Protein AF-A0A2T2T5T0-F1 (afdb_monomer_lite)

Sequence (132 aa):
MLLADLASLRGGPEGRWAHAASSSVTEKTPPRAARSSAGSAPTDSIRCRVPAGDVLITTLPERVAGRTVAAYDMLRTPALSNLAGRSFFWRTRPHDQGRHRLLFRARFDTTAAADRTAAPDTLAMIVTVTSD

Secondary structure (DSSP, 8-state):
----------------------------PPP-----------TTEEEEEEETTSEEEEEPPSEETTEEEEEEEEEE--TTEEEETTEEEEE--GGG-EEEEEEEEEEE-TTSTTSTTSPPPEEEEEEEEE--

Radius of gyration: 33.78 Å; chains: 1; bounding box: 110×36×45 Å

pLDDT: mean 74.2, std 24.41, range [31.83, 98.38]

Structure (mmCIF, N/CA/C/O backbone):
data_AF-A0A2T2T5T0-F1
#
_entry.id   AF-A0A2T2T5T0-F1
#
loop_
_atom_site.group_PDB
_atom_site.id
_atom_site.type_symbol
_atom_site.label_atom_id
_atom_site.label_alt_id
_atom_site.label_comp_id
_atom_site.label_asym_id
_atom_site.label_entity_id
_atom_site.label_seq_id
_atom_site.pdbx_PDB_ins_code
_atom_site.Cartn_x
_atom_site.Cartn_y
_atom_site.Cartn_z
_atom_site.occupancy
_atom_site.B_iso_or_equiv
_atom_site.auth_seq_id
_atom_site.auth_comp_id
_atom_site.auth_asym_id
_atom_site.auth_atom_id
_atom_site.pdbx_PDB_model_num
ATOM 1 N N . MET A 1 1 ? 89.785 -5.086 7.121 1.00 37.34 1 MET A N 1
ATOM 2 C CA . MET A 1 1 ? 90.835 -4.098 6.792 1.00 37.34 1 MET A CA 1
ATOM 3 C C . MET A 1 1 ? 90.142 -2.736 6.798 1.00 37.34 1 MET A C 1
ATOM 5 O O . MET A 1 1 ? 89.247 -2.558 5.993 1.00 37.34 1 MET A O 1
ATOM 9 N N . LEU A 1 2 ? 90.108 -2.052 7.943 1.00 41.25 2 LEU A N 1
ATOM 10 C CA . LEU A 1 2 ? 91.085 -1.084 8.478 1.00 41.25 2 LEU A CA 1
ATOM 11 C C . LEU A 1 2 ? 90.827 0.354 7.958 1.00 41.25 2 LEU A C 1
ATOM 13 O O . LEU A 1 2 ? 91.043 0.600 6.781 1.00 41.25 2 LEU A O 1
ATOM 17 N N . LEU A 1 3 ? 90.456 1.236 8.906 1.00 36.28 3 LEU A N 1
ATOM 18 C CA . LEU A 1 3 ? 90.635 2.708 8.988 1.00 36.28 3 LEU A CA 1
ATOM 19 C C . LEU A 1 3 ? 89.808 3.583 8.011 1.00 36.28 3 LEU A C 1
ATOM 21 O O . LEU A 1 3 ? 89.822 3.349 6.812 1.00 36.28 3 LEU A O 1
ATOM 25 N N . ALA A 1 4 ? 88.950 4.519 8.459 1.00 31.83 4 ALA A N 1
ATOM 26 C CA . ALA A 1 4 ? 89.225 5.756 9.232 1.00 31.83 4 ALA A CA 1
ATOM 27 C C . ALA A 1 4 ? 90.238 6.650 8.495 1.00 31.83 4 ALA A C 1
ATOM 29 O O . ALA A 1 4 ? 91.226 6.144 7.988 1.00 31.83 4 ALA A O 1
ATOM 30 N N . ASP A 1 5 ? 90.170 7.967 8.397 1.00 34.94 5 ASP A N 1
ATOM 31 C CA . ASP A 1 5 ? 89.340 9.094 8.838 1.00 34.94 5 ASP A CA 1
ATO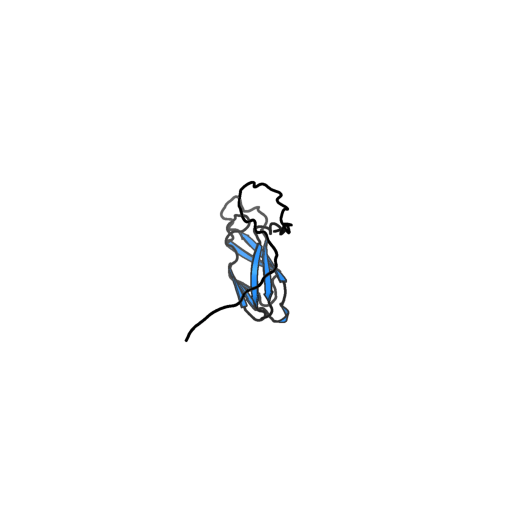M 32 C C . ASP A 1 5 ? 90.002 10.292 8.107 1.00 34.94 5 ASP A C 1
ATOM 34 O O . ASP A 1 5 ? 91.192 10.203 7.801 1.00 34.94 5 ASP A O 1
ATOM 38 N N . LEU A 1 6 ? 89.288 11.377 7.795 1.00 39.66 6 LEU A N 1
ATOM 39 C CA . LEU A 1 6 ? 89.843 12.734 7.935 1.00 39.66 6 LEU A CA 1
ATOM 40 C C . LEU A 1 6 ? 88.744 13.784 7.748 1.00 39.66 6 LEU A C 1
ATOM 42 O O . LEU A 1 6 ? 88.226 14.036 6.660 1.00 39.66 6 LEU A O 1
ATOM 46 N N . ALA A 1 7 ? 88.411 14.377 8.885 1.00 35.81 7 ALA A N 1
ATOM 47 C CA . ALA A 1 7 ? 87.507 15.488 9.104 1.00 35.81 7 ALA A CA 1
ATOM 48 C C . ALA A 1 7 ? 87.967 16.828 8.495 1.00 35.81 7 ALA A C 1
ATOM 50 O O . ALA A 1 7 ? 89.163 17.109 8.421 1.00 35.81 7 ALA A O 1
ATOM 51 N N . SER A 1 8 ? 86.999 17.712 8.206 1.00 39.47 8 SER A N 1
ATOM 52 C CA . SER A 1 8 ? 86.907 19.110 8.710 1.00 39.47 8 SER A CA 1
ATOM 53 C C . SER A 1 8 ? 85.856 19.886 7.896 1.00 39.47 8 SER A C 1
ATOM 55 O O . SER A 1 8 ? 86.003 20.016 6.690 1.00 39.47 8 SER A O 1
ATOM 57 N N . LEU A 1 9 ? 84.685 20.282 8.415 1.00 43.50 9 L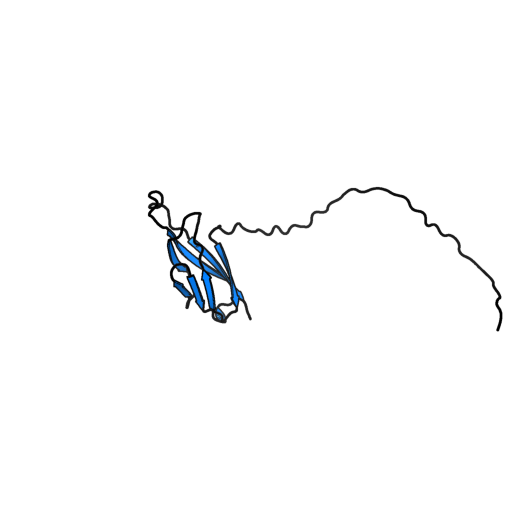EU A N 1
ATOM 58 C CA . LEU A 1 9 ? 84.319 21.189 9.527 1.00 43.50 9 LEU A CA 1
ATOM 59 C C . LEU A 1 9 ? 83.853 22.565 9.016 1.00 43.50 9 LEU A C 1
ATOM 61 O O . LEU A 1 9 ? 84.666 23.380 8.591 1.00 43.50 9 LEU A O 1
ATOM 65 N N . ARG A 1 10 ? 82.545 22.822 9.168 1.00 37.03 10 ARG A N 1
ATOM 66 C CA . ARG A 1 10 ? 81.853 24.073 9.578 1.00 37.03 10 ARG A CA 1
ATOM 67 C C . ARG A 1 10 ? 80.432 24.009 9.014 1.00 37.03 10 ARG A C 1
ATOM 69 O O . ARG A 1 10 ? 80.269 23.799 7.827 1.00 37.03 10 ARG A O 1
ATOM 76 N N . GLY A 1 11 ? 79.350 24.189 9.751 1.00 32.97 11 GLY A N 1
ATOM 77 C CA . GLY A 1 11 ? 79.124 24.696 11.097 1.00 32.97 11 GLY A CA 1
ATOM 78 C C . GLY A 1 11 ? 77.668 25.176 11.110 1.00 32.97 11 GLY A C 1
ATOM 79 O O . GLY A 1 11 ? 77.234 25.808 10.152 1.00 32.97 11 GLY A O 1
ATOM 80 N N . GLY A 1 12 ? 76.909 24.840 12.149 1.00 35.47 12 GLY A N 1
ATOM 81 C CA . GLY A 1 12 ? 75.513 25.257 12.280 1.00 35.47 12 GLY A CA 1
ATOM 82 C C . GLY A 1 12 ? 74.851 24.627 13.504 1.00 35.47 12 GLY A C 1
ATOM 83 O O . GLY A 1 12 ? 74.304 23.533 13.385 1.00 35.47 12 GLY A O 1
ATOM 84 N N . PRO A 1 13 ? 74.947 25.266 14.679 1.00 47.50 13 PRO A N 1
ATOM 85 C CA . PRO A 1 13 ? 74.236 24.877 15.893 1.00 47.50 13 PRO A CA 1
ATOM 86 C C . PRO A 1 13 ? 72.865 25.625 15.876 1.00 47.50 13 PRO A C 1
ATOM 88 O O . PRO A 1 13 ? 72.693 26.565 15.109 1.00 47.50 13 PRO A O 1
ATOM 91 N N . GLU A 1 14 ? 71.780 25.286 16.566 1.00 43.91 14 GLU A N 1
ATOM 92 C CA . GLU A 1 14 ? 71.581 24.708 17.887 1.00 43.91 14 GLU A CA 1
ATOM 93 C C . GLU A 1 14 ? 70.202 24.040 17.935 1.00 43.91 14 GLU A C 1
ATOM 95 O O . GLU A 1 14 ? 69.218 24.535 17.380 1.00 43.91 14 GLU A O 1
ATOM 100 N N . GLY A 1 15 ? 70.129 22.906 18.626 1.00 38.91 15 GLY A N 1
ATOM 101 C CA . GLY A 1 15 ? 68.863 22.292 18.982 1.00 38.91 15 GLY A CA 1
ATOM 102 C C . GLY A 1 15 ? 68.138 23.067 20.077 1.00 38.91 15 GLY A C 1
ATOM 103 O O . GLY A 1 15 ? 68.752 23.759 20.882 1.00 38.91 15 GLY A O 1
ATOM 104 N N . ARG A 1 16 ? 66.826 22.847 20.176 1.00 39.12 16 ARG A N 1
ATOM 105 C CA . ARG A 1 16 ? 66.126 22.895 21.462 1.00 39.12 16 ARG A CA 1
ATOM 106 C C . ARG A 1 16 ? 64.813 22.122 21.382 1.00 39.12 16 ARG A C 1
ATOM 108 O O . ARG A 1 16 ? 63.816 22.627 20.882 1.00 39.12 16 ARG A O 1
ATOM 115 N N . TRP A 1 17 ? 64.820 20.902 21.908 1.00 37.47 17 TRP A N 1
ATOM 116 C CA . TRP A 1 17 ? 63.605 20.222 22.353 1.00 37.47 17 TRP A CA 1
ATOM 117 C C . TRP A 1 17 ? 63.575 20.306 23.878 1.00 37.47 17 TRP A C 1
ATOM 119 O O . TRP A 1 17 ? 64.505 19.836 24.526 1.00 37.47 17 TRP A O 1
ATOM 129 N N . ALA A 1 18 ? 62.525 20.901 24.443 1.00 35.34 18 ALA A N 1
ATOM 130 C CA . ALA A 1 18 ? 62.059 20.612 25.798 1.00 35.34 18 ALA A CA 1
ATOM 131 C C . ALA A 1 18 ? 60.610 21.092 25.969 1.00 35.34 18 ALA A C 1
ATOM 133 O O . ALA A 1 18 ? 60.254 22.212 25.608 1.00 35.34 18 ALA A O 1
ATOM 134 N N . HIS A 1 19 ? 59.804 20.185 26.508 1.00 39.72 19 HIS A N 1
ATOM 135 C CA . HIS A 1 19 ? 58.368 20.238 26.756 1.00 39.72 19 HIS A CA 1
ATOM 136 C C . HIS A 1 19 ? 57.979 21.189 27.901 1.00 39.72 19 HIS A C 1
ATOM 138 O O . HIS A 1 19 ? 58.745 21.307 28.852 1.00 39.72 19 HIS A O 1
ATOM 144 N N . ALA A 1 20 ? 56.753 21.741 27.869 1.00 35.16 20 ALA A N 1
ATOM 145 C CA . ALA A 1 20 ? 55.798 21.733 28.996 1.00 35.16 20 ALA A CA 1
ATOM 146 C C . ALA A 1 20 ? 54.467 22.463 28.671 1.00 35.16 20 ALA A C 1
ATOM 148 O O . ALA A 1 20 ? 54.460 23.657 28.411 1.00 35.16 20 ALA A O 1
ATOM 149 N N . ALA A 1 21 ? 53.375 21.689 28.743 1.00 34.50 21 ALA A N 1
ATOM 150 C CA . ALA A 1 21 ? 52.054 21.947 29.347 1.00 34.50 21 ALA A CA 1
ATOM 151 C C . ALA A 1 21 ? 51.182 23.201 29.055 1.00 34.50 21 ALA A C 1
ATOM 153 O O . ALA A 1 21 ? 51.618 24.341 29.165 1.00 34.50 21 ALA A O 1
ATOM 154 N N . SER A 1 22 ? 49.871 22.892 28.952 1.00 38.91 22 SER A N 1
ATOM 155 C CA . SER A 1 22 ? 48.669 23.692 29.300 1.00 38.91 22 SER A CA 1
ATOM 156 C C . SER A 1 22 ? 48.179 24.733 28.274 1.00 38.91 22 SER A C 1
ATOM 158 O O . SER A 1 22 ? 48.968 25.490 27.738 1.00 38.91 22 SER A O 1
ATOM 160 N N . SER A 1 23 ? 46.893 24.864 27.915 1.00 43.22 23 SER A N 1
ATOM 161 C CA . SER A 1 23 ? 45.627 24.381 28.490 1.00 43.22 23 SER A CA 1
ATOM 162 C C . SER A 1 23 ? 44.532 24.275 27.419 1.00 43.22 23 SER A C 1
ATOM 164 O O . SER A 1 23 ? 44.485 25.050 26.468 1.00 43.22 23 SER A O 1
ATOM 166 N N . SER A 1 24 ? 43.610 23.339 27.639 1.00 46.12 24 SER A N 1
ATOM 167 C CA . SER A 1 24 ? 42.282 23.254 27.027 1.00 46.12 24 SER A CA 1
ATOM 168 C C . SER A 1 24 ? 41.455 24.534 27.207 1.00 46.12 24 SER A C 1
ATOM 170 O O . SER A 1 24 ? 41.501 25.117 28.286 1.00 46.12 24 SER A O 1
ATOM 172 N N . VAL A 1 25 ? 40.616 24.864 26.212 1.00 46.34 25 VAL A N 1
ATOM 173 C CA . VAL A 1 25 ? 39.142 25.048 26.309 1.00 46.34 25 VAL A CA 1
ATOM 174 C C . VAL A 1 25 ? 38.608 25.905 25.140 1.00 46.34 25 VAL A C 1
ATOM 176 O O . VAL A 1 25 ? 38.957 27.066 24.989 1.00 46.34 25 VAL A O 1
ATOM 179 N N . THR A 1 26 ? 37.739 25.263 24.343 1.00 48.22 26 THR A N 1
ATOM 180 C CA . THR A 1 26 ? 36.658 25.781 23.467 1.00 48.22 26 THR A CA 1
ATOM 181 C C . THR A 1 26 ? 36.918 26.940 22.500 1.00 48.22 26 THR A C 1
ATOM 183 O O . THR A 1 26 ? 37.020 28.078 22.922 1.00 48.22 26 THR A O 1
ATOM 186 N N . GLU A 1 27 ? 36.636 26.701 21.213 1.00 44.00 27 GLU A N 1
ATOM 187 C CA . GLU A 1 27 ? 35.364 27.206 20.678 1.00 44.00 27 GLU A CA 1
ATOM 188 C C . GLU A 1 27 ? 34.772 26.255 19.628 1.00 44.00 27 GLU A C 1
ATOM 190 O O . GLU A 1 27 ? 35.292 25.998 18.543 1.00 44.00 27 GLU A O 1
ATOM 195 N N . LYS A 1 28 ? 33.662 25.662 20.048 1.00 41.12 28 LYS A N 1
ATOM 196 C CA . LYS A 1 28 ? 32.807 24.717 19.347 1.00 41.12 28 LYS A CA 1
ATOM 197 C C . LYS A 1 28 ? 32.079 25.464 18.229 1.00 41.12 28 LYS A C 1
ATOM 199 O O . LYS A 1 28 ? 31.004 26.005 18.460 1.00 41.12 28 LYS A O 1
ATOM 204 N N . THR A 1 29 ? 32.630 25.467 17.016 1.00 54.59 29 THR A N 1
ATOM 205 C CA . THR A 1 29 ? 31.836 25.817 15.828 1.00 54.59 29 THR A CA 1
ATOM 206 C C . THR A 1 29 ? 30.824 24.688 15.612 1.00 54.59 29 THR A C 1
ATOM 208 O O . THR A 1 29 ? 31.236 23.536 15.443 1.00 54.59 29 THR A O 1
ATOM 211 N N . PRO A 1 30 ? 29.506 24.941 15.692 1.00 55.72 30 PRO A N 1
ATOM 212 C CA . PRO A 1 30 ? 28.526 23.877 15.560 1.00 55.72 30 PRO A CA 1
ATOM 213 C C . PRO A 1 30 ? 28.587 23.314 14.135 1.00 55.72 30 PRO A C 1
ATOM 215 O O . PRO A 1 30 ? 28.653 24.094 13.178 1.00 55.72 30 PRO A O 1
ATOM 218 N N . PRO A 1 31 ? 28.524 21.982 13.947 1.00 49.88 31 PRO A N 1
ATOM 219 C CA . PRO A 1 31 ? 28.244 21.454 12.627 1.00 49.88 31 PRO A CA 1
ATOM 220 C C . PRO A 1 31 ? 26.917 22.069 12.199 1.00 49.88 31 PRO A C 1
ATOM 222 O O . PRO A 1 31 ? 25.953 22.077 12.971 1.00 49.88 31 PRO A O 1
ATOM 225 N N . ARG A 1 32 ? 26.881 22.620 10.983 1.00 54.19 32 ARG A N 1
ATOM 226 C CA . ARG A 1 32 ? 25.648 22.988 10.296 1.00 54.19 32 ARG A CA 1
ATOM 227 C C . ARG A 1 32 ? 24.808 21.722 10.232 1.00 54.19 32 ARG A C 1
ATOM 229 O O . ARG A 1 32 ? 24.907 20.949 9.286 1.00 54.19 32 ARG A O 1
ATOM 236 N N . ALA A 1 33 ? 24.013 21.501 11.273 1.00 49.28 33 ALA A N 1
ATOM 237 C CA . ALA A 1 33 ? 22.921 20.573 11.263 1.00 49.28 33 ALA A CA 1
ATOM 238 C C . ALA A 1 33 ? 22.056 21.060 10.110 1.00 49.28 33 ALA A C 1
ATOM 240 O O . ALA A 1 33 ? 21.304 22.033 10.230 1.00 49.28 33 ALA A O 1
ATOM 241 N N . ALA A 1 34 ? 22.204 20.404 8.959 1.00 42.88 34 ALA A N 1
ATOM 242 C CA . ALA A 1 34 ? 21.065 20.147 8.121 1.00 42.88 34 ALA A CA 1
ATOM 243 C C . ALA A 1 34 ? 20.045 19.584 9.101 1.00 42.88 34 ALA A C 1
ATOM 245 O O . ALA A 1 34 ? 20.149 18.446 9.557 1.00 42.88 34 ALA A O 1
ATOM 246 N N . ARG A 1 35 ? 19.149 20.465 9.551 1.00 43.75 35 ARG A N 1
ATOM 247 C CA . ARG A 1 35 ? 17.883 20.081 10.127 1.00 43.75 35 ARG A CA 1
ATOM 248 C C . ARG A 1 35 ? 17.287 19.226 9.030 1.00 43.75 35 ARG A C 1
ATOM 250 O O . ARG A 1 35 ? 16.694 19.737 8.085 1.00 43.75 35 ARG A O 1
ATOM 257 N N . SER A 1 36 ? 17.553 17.926 9.114 1.00 42.38 36 SER A N 1
ATOM 258 C CA . SER A 1 36 ? 16.661 16.917 8.611 1.00 42.38 36 SER A CA 1
ATOM 259 C C . SER A 1 36 ? 15.361 17.291 9.275 1.00 42.38 36 SER A C 1
ATOM 261 O O . SER A 1 36 ? 15.114 16.962 10.433 1.00 42.38 36 SER A O 1
ATOM 263 N N . SER A 1 37 ? 14.570 18.078 8.557 1.00 47.94 37 SER A N 1
ATOM 264 C CA . SER A 1 37 ? 13.141 18.110 8.707 1.00 47.94 37 SER A CA 1
ATOM 265 C C . SER A 1 37 ? 12.714 16.673 8.432 1.00 47.94 37 SER A C 1
ATOM 267 O O . SER A 1 37 ? 12.228 16.335 7.355 1.00 47.94 37 SER A O 1
ATOM 269 N N . ALA A 1 38 ? 12.929 15.800 9.417 1.00 46.69 38 ALA A N 1
ATOM 270 C CA . ALA A 1 38 ? 12.014 14.739 9.728 1.00 46.69 38 ALA A CA 1
ATOM 271 C C . ALA A 1 38 ? 10.719 15.485 10.031 1.00 46.69 38 ALA A C 1
ATOM 273 O O . ALA A 1 38 ? 10.379 15.758 11.178 1.00 46.69 38 ALA A O 1
ATOM 274 N N . GLY A 1 39 ? 10.048 15.933 8.960 1.00 37.16 39 GLY A N 1
ATOM 275 C CA . GLY A 1 39 ? 8.646 16.250 9.026 1.00 37.16 39 GLY A CA 1
ATOM 276 C C . GLY A 1 39 ? 8.068 15.045 9.726 1.00 37.16 39 GLY A C 1
ATOM 277 O O . GLY A 1 39 ? 8.334 13.922 9.284 1.00 37.16 39 GLY A O 1
ATOM 278 N N . SER A 1 40 ? 7.432 15.285 10.871 1.00 41.66 40 SER A N 1
ATOM 279 C CA . SER A 1 40 ? 6.605 14.286 11.521 1.00 41.66 40 SER A CA 1
ATOM 280 C C . SER A 1 40 ? 5.671 13.808 10.432 1.00 41.66 40 SER A C 1
ATOM 282 O O . SER A 1 40 ? 4.707 14.480 10.069 1.00 41.66 40 SER A O 1
ATOM 284 N N . ALA A 1 41 ? 6.057 12.712 9.788 1.00 46.78 41 ALA A N 1
ATOM 285 C CA . ALA A 1 41 ? 5.158 12.016 8.924 1.00 46.78 41 ALA A CA 1
ATOM 286 C C . ALA A 1 41 ? 4.025 11.654 9.885 1.00 46.78 41 ALA A C 1
ATOM 288 O O . ALA A 1 41 ? 4.336 11.210 10.998 1.00 46.78 41 ALA A O 1
ATOM 289 N N . PRO A 1 42 ? 2.758 11.942 9.546 1.00 49.12 42 PRO A N 1
ATOM 290 C CA . PRO A 1 42 ? 1.659 11.492 10.384 1.00 49.12 42 PRO A CA 1
ATOM 291 C C . PRO A 1 42 ? 1.943 10.031 10.733 1.00 49.12 42 PRO A C 1
ATOM 293 O O . PRO A 1 42 ? 2.387 9.279 9.854 1.00 49.12 42 PRO A O 1
ATOM 296 N N . THR A 1 43 ? 1.819 9.678 12.016 1.00 57.72 43 THR A N 1
ATOM 297 C CA . THR A 1 43 ? 2.154 8.346 12.553 1.00 57.72 43 THR A CA 1
ATOM 298 C C . THR A 1 43 ? 1.558 7.229 11.692 1.00 57.72 43 THR A C 1
ATOM 300 O O . THR A 1 43 ? 2.128 6.151 11.569 1.00 57.72 43 THR A O 1
ATOM 303 N N . ASP A 1 44 ? 0.484 7.546 10.978 1.00 73.94 44 ASP A N 1
ATOM 304 C CA . ASP A 1 44 ? -0.217 6.729 9.998 1.00 73.94 44 ASP A CA 1
ATOM 305 C C . ASP A 1 44 ? 0.482 6.685 8.627 1.00 73.94 44 ASP A C 1
ATOM 307 O O . ASP A 1 44 ? -0.174 6.630 7.582 1.00 73.94 44 ASP A O 1
ATOM 311 N N . SER A 1 45 ? 1.818 6.730 8.586 1.00 85.81 45 SER A N 1
ATOM 312 C CA . SER A 1 45 ? 2.553 6.550 7.339 1.00 85.81 45 SER A CA 1
ATOM 313 C C . SER A 1 45 ? 3.671 5.527 7.418 1.00 85.81 45 SER A C 1
ATOM 315 O O . SER A 1 45 ? 4.536 5.561 8.288 1.00 85.81 45 SER A O 1
ATOM 317 N N . ILE A 1 46 ? 3.662 4.621 6.442 1.00 93.19 46 ILE A N 1
ATOM 318 C CA . ILE A 1 46 ? 4.653 3.556 6.284 1.00 93.19 46 ILE A CA 1
ATOM 319 C C . ILE A 1 46 ? 5.457 3.778 5.007 1.00 93.19 46 ILE A C 1
ATOM 321 O O . ILE A 1 46 ? 4.994 4.427 4.064 1.00 93.19 46 ILE A O 1
ATOM 325 N N . ARG A 1 47 ? 6.690 3.270 4.975 1.00 95.31 47 ARG A N 1
ATOM 326 C CA . ARG A 1 47 ? 7.604 3.445 3.841 1.00 95.31 47 ARG A CA 1
ATOM 327 C C . ARG A 1 47 ? 8.133 2.102 3.371 1.00 95.31 47 ARG A C 1
ATOM 329 O O . ARG A 1 47 ? 8.581 1.306 4.187 1.00 95.31 47 ARG A O 1
ATOM 336 N N . CYS A 1 48 ? 8.127 1.894 2.060 1.00 95.06 48 CYS A N 1
ATOM 337 C CA . CYS A 1 48 ? 8.626 0.679 1.427 1.00 95.06 48 CYS A CA 1
ATOM 338 C C . CYS A 1 48 ? 9.504 1.025 0.219 1.00 95.06 48 CYS A C 1
ATOM 340 O O . CYS A 1 48 ? 9.373 2.094 -0.385 1.00 95.06 48 CYS A O 1
ATOM 342 N N . ARG A 1 49 ? 10.390 0.098 -0.139 1.00 96.94 49 ARG A N 1
ATOM 343 C CA . ARG A 1 49 ? 11.160 0.117 -1.384 1.00 96.94 49 ARG A CA 1
ATOM 344 C C . ARG A 1 49 ? 10.977 -1.209 -2.100 1.00 96.94 49 ARG A C 1
ATOM 346 O O . ARG A 1 49 ? 10.858 -2.232 -1.435 1.00 96.94 49 ARG A O 1
ATOM 353 N N . VAL A 1 50 ? 10.939 -1.166 -3.424 1.00 97.31 50 VAL A N 1
ATOM 354 C CA . VAL A 1 50 ? 10.820 -2.351 -4.278 1.00 97.31 50 VAL A CA 1
ATOM 355 C C . VAL A 1 50 ? 11.496 -2.058 -5.624 1.00 97.31 50 VAL A C 1
ATOM 357 O O . VAL A 1 50 ? 11.325 -0.944 -6.128 1.00 97.31 50 VAL A O 1
ATOM 360 N N . PRO A 1 51 ? 12.274 -2.984 -6.202 1.00 97.69 51 PRO A N 1
ATOM 361 C CA . PRO A 1 51 ? 12.769 -2.839 -7.569 1.00 97.69 51 PRO A CA 1
ATOM 362 C C . PRO A 1 51 ? 11.625 -2.802 -8.590 1.00 97.69 51 PRO A C 1
ATOM 364 O O . PRO A 1 51 ? 10.556 -3.378 -8.383 1.00 97.69 51 PRO A O 1
ATOM 367 N N . ALA A 1 52 ? 11.822 -2.100 -9.701 1.00 97.06 52 ALA A N 1
ATOM 368 C CA . ALA A 1 52 ? 10.832 -2.035 -10.765 1.00 97.06 52 ALA A CA 1
ATOM 369 C C . ALA A 1 52 ? 10.701 -3.391 -11.477 1.00 97.06 52 ALA A C 1
ATOM 371 O O . ALA A 1 52 ? 11.680 -3.934 -11.972 1.00 97.06 52 ALA A O 1
ATOM 372 N N . GLY A 1 53 ? 9.474 -3.900 -11.592 1.00 96.00 53 GLY A N 1
ATOM 373 C CA . GLY A 1 53 ? 9.188 -5.230 -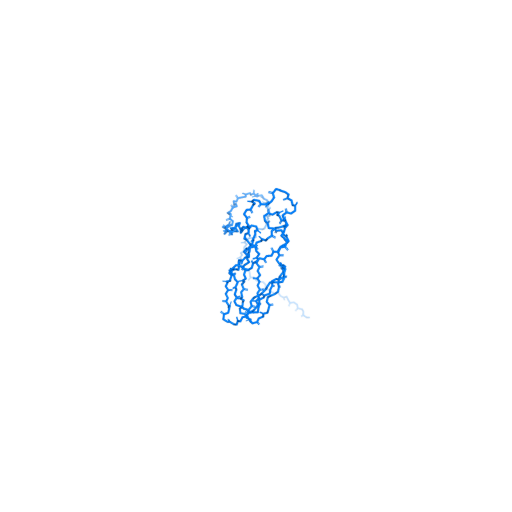12.148 1.00 96.00 53 GLY A CA 1
ATOM 374 C C . GLY A 1 53 ? 8.955 -6.302 -11.079 1.00 96.00 53 GLY A C 1
ATOM 375 O O . GLY A 1 53 ? 8.322 -7.319 -11.378 1.00 96.00 53 GLY A O 1
ATOM 376 N N . ASP A 1 54 ? 9.360 -6.035 -9.835 1.00 97.38 54 ASP A N 1
ATOM 377 C CA . ASP A 1 54 ? 9.149 -6.928 -8.700 1.00 97.38 54 ASP A CA 1
ATOM 378 C C . ASP A 1 54 ? 7.766 -6.753 -8.061 1.00 97.38 54 ASP A C 1
ATOM 380 O O . ASP A 1 54 ? 7.026 -5.785 -8.296 1.00 97.38 54 ASP A O 1
ATOM 384 N N . VAL A 1 55 ? 7.408 -7.724 -7.218 1.00 97.56 55 VAL A N 1
ATOM 385 C CA . VAL A 1 55 ? 6.175 -7.707 -6.431 1.00 97.56 55 VAL A CA 1
ATOM 386 C C . VAL A 1 55 ? 6.468 -7.177 -5.031 1.00 97.56 55 VAL A C 1
ATOM 388 O O . VAL A 1 55 ? 7.180 -7.803 -4.250 1.00 97.56 55 VAL A O 1
ATOM 391 N N . LEU A 1 56 ? 5.854 -6.047 -4.683 1.00 97.88 56 LEU A N 1
ATOM 392 C CA . LEU A 1 56 ? 5.796 -5.579 -3.305 1.00 97.88 56 LEU A CA 1
ATOM 393 C C . LEU A 1 56 ? 4.707 -6.356 -2.568 1.00 97.88 56 LEU A C 1
ATOM 395 O O . LEU A 1 56 ? 3.543 -6.294 -2.957 1.00 97.88 56 LEU A O 1
ATOM 399 N N . ILE A 1 57 ? 5.068 -7.019 -1.473 1.00 97.38 57 ILE A N 1
ATOM 400 C CA . ILE A 1 57 ? 4.123 -7.603 -0.517 1.00 97.38 57 ILE A CA 1
ATOM 401 C C . ILE A 1 57 ? 4.439 -7.015 0.854 1.00 97.38 57 ILE A C 1
ATOM 403 O O . ILE A 1 57 ? 5.584 -7.052 1.299 1.00 97.38 57 ILE A O 1
ATOM 407 N N . THR A 1 58 ? 3.439 -6.441 1.520 1.00 96.06 58 THR A N 1
ATOM 408 C CA . THR A 1 58 ? 3.616 -5.848 2.850 1.00 96.06 58 THR A CA 1
ATOM 409 C C . THR A 1 58 ? 2.351 -5.957 3.687 1.00 96.06 58 THR A C 1
ATOM 411 O O . THR A 1 58 ? 1.234 -5.956 3.168 1.00 96.06 58 THR A O 1
ATOM 414 N N . THR A 1 59 ? 2.524 -6.040 5.001 1.00 95.62 59 THR A N 1
ATOM 415 C CA . THR A 1 59 ? 1.416 -6.073 5.956 1.00 95.62 59 THR A CA 1
ATOM 416 C C . THR A 1 59 ? 1.170 -4.671 6.491 1.00 95.62 59 THR A C 1
ATOM 418 O O . THR A 1 59 ? 2.054 -4.049 7.078 1.00 95.62 59 THR A O 1
ATOM 421 N N . LEU A 1 60 ? -0.050 -4.175 6.302 1.00 95.62 60 LEU A N 1
ATOM 422 C CA . LEU A 1 60 ? -0.498 -2.901 6.843 1.00 95.62 60 LEU A CA 1
ATOM 423 C C . LEU A 1 60 ? -0.623 -2.979 8.379 1.00 95.62 60 LEU A C 1
ATOM 425 O O . LEU A 1 60 ? -0.965 -4.041 8.923 1.00 95.62 60 LEU A O 1
ATOM 429 N N . PRO A 1 61 ? -0.377 -1.864 9.094 1.00 93.62 61 PRO A N 1
AT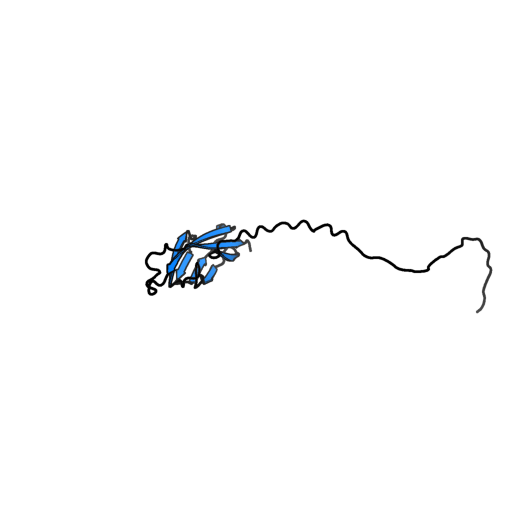OM 430 C CA . PRO A 1 61 ? -0.393 -1.826 10.552 1.00 93.62 61 PRO A CA 1
ATOM 431 C C . PRO A 1 61 ? -1.683 -2.385 11.157 1.00 93.62 61 PRO A C 1
ATOM 433 O O . PRO A 1 61 ? -2.772 -2.211 10.618 1.00 93.62 61 PRO A O 1
ATOM 436 N N . GLU A 1 62 ? -1.580 -3.042 12.307 1.00 92.12 62 GLU A N 1
ATOM 437 C CA . GLU A 1 62 ? -2.757 -3.446 13.095 1.00 92.12 62 GLU A CA 1
ATOM 438 C C . GLU A 1 62 ? -3.416 -2.277 13.821 1.00 92.12 62 GLU A C 1
ATOM 440 O O . GLU A 1 62 ? -4.567 -2.390 14.231 1.00 92.12 62 GLU A O 1
ATOM 445 N N . ARG A 1 63 ? -2.697 -1.164 13.997 1.00 88.19 63 ARG A N 1
ATOM 446 C CA . ARG A 1 63 ? -3.190 0.016 14.697 1.00 88.19 63 ARG A CA 1
ATOM 447 C C . ARG A 1 63 ? -2.906 1.278 13.900 1.00 88.19 63 ARG A C 1
ATOM 449 O O . ARG A 1 63 ? -1.807 1.446 13.378 1.00 88.19 63 ARG A O 1
ATOM 456 N N . VAL A 1 64 ? -3.897 2.159 13.845 1.00 87.44 64 VAL A N 1
ATOM 457 C CA . VAL A 1 64 ? -3.846 3.490 13.218 1.00 87.44 64 VAL A CA 1
ATOM 458 C C . VAL A 1 64 ? -4.457 4.465 14.215 1.00 87.44 64 VAL A C 1
ATOM 460 O O . VAL A 1 64 ? -5.449 4.122 14.859 1.00 87.44 64 VAL A O 1
ATOM 463 N N . ALA A 1 65 ? -3.801 5.606 14.442 1.00 82.81 65 ALA A N 1
ATOM 464 C CA . ALA A 1 65 ? -4.145 6.547 15.515 1.00 82.81 65 ALA A CA 1
ATOM 465 C C . ALA A 1 65 ? -4.421 5.887 16.893 1.00 82.81 65 ALA A C 1
ATOM 467 O O . ALA A 1 65 ? -5.299 6.303 17.645 1.00 82.81 65 ALA A O 1
ATOM 468 N N . GLY A 1 66 ? -3.700 4.808 17.226 1.00 80.88 66 GLY A N 1
ATOM 469 C CA . GLY A 1 66 ? -3.856 4.079 18.493 1.00 80.88 66 GLY A CA 1
ATOM 470 C C . GLY A 1 66 ? -5.046 3.110 18.568 1.00 80.88 66 GLY A C 1
ATOM 471 O O . GLY A 1 66 ? -5.153 2.374 19.552 1.00 80.88 66 GLY A O 1
ATOM 472 N N . ARG A 1 67 ? -5.890 3.024 17.536 1.00 84.94 67 ARG A N 1
ATOM 473 C CA . ARG A 1 67 ? -7.063 2.136 17.473 1.00 84.94 67 ARG A CA 1
ATOM 474 C C . ARG A 1 67 ? -6.774 0.874 16.673 1.00 84.94 67 ARG A C 1
ATOM 476 O O . ARG A 1 67 ? -6.025 0.930 15.700 1.00 84.94 67 ARG A O 1
ATOM 483 N N . THR A 1 68 ? -7.360 -0.254 17.070 1.00 88.31 68 THR A N 1
ATOM 484 C CA . THR A 1 68 ? -7.192 -1.535 16.365 1.00 88.31 68 THR A CA 1
ATOM 485 C C . THR A 1 68 ? -7.982 -1.538 15.062 1.00 88.31 68 THR A C 1
ATOM 487 O O . THR A 1 68 ? -9.197 -1.339 15.046 1.00 88.31 68 THR A O 1
ATOM 490 N N . VAL A 1 69 ? -7.280 -1.779 13.961 1.00 88.81 69 VAL A N 1
ATOM 491 C CA . VAL A 1 69 ? -7.844 -1.832 12.616 1.00 88.81 69 VAL A CA 1
ATOM 492 C C . VAL A 1 69 ? -8.309 -3.253 12.318 1.00 88.81 69 VAL A C 1
ATOM 494 O O . VAL A 1 69 ? -7.511 -4.189 12.306 1.00 88.81 69 VAL A O 1
ATOM 497 N N . ALA A 1 70 ? -9.598 -3.405 12.027 1.00 88.50 70 ALA A N 1
ATOM 498 C CA . ALA A 1 70 ? -10.190 -4.666 11.600 1.00 88.50 70 ALA A CA 1
ATOM 499 C C . ALA A 1 70 ? -9.871 -4.971 10.126 1.00 88.50 70 ALA A C 1
ATOM 501 O O . ALA A 1 70 ? -9.565 -6.108 9.770 1.00 88.50 70 ALA A O 1
ATOM 502 N N . ALA A 1 71 ? -9.924 -3.956 9.258 1.00 90.69 71 ALA A N 1
ATOM 503 C CA . ALA A 1 71 ? -9.638 -4.091 7.831 1.00 90.69 71 ALA A CA 1
ATOM 504 C C . ALA A 1 71 ? -9.217 -2.755 7.210 1.00 90.69 71 ALA A C 1
ATOM 506 O O . ALA A 1 71 ? -9.412 -1.696 7.803 1.00 90.69 71 ALA A O 1
ATOM 507 N N . TYR A 1 72 ? -8.697 -2.799 5.986 1.00 93.69 72 TYR A N 1
ATOM 508 C CA . TYR A 1 72 ? -8.442 -1.604 5.187 1.00 93.69 72 TYR A CA 1
ATOM 509 C C . TYR A 1 72 ? -9.252 -1.633 3.890 1.00 93.69 72 TYR A C 1
ATOM 511 O O . TYR A 1 72 ? -9.487 -2.699 3.326 1.00 93.69 72 TYR A O 1
ATOM 519 N N . ASP A 1 73 ? -9.628 -0.454 3.399 1.00 94.00 73 ASP A N 1
ATOM 520 C CA . ASP A 1 73 ? -10.128 -0.262 2.037 1.00 94.00 73 ASP A CA 1
ATOM 521 C C . ASP A 1 73 ? -9.064 0.481 1.209 1.00 94.00 73 ASP A C 1
ATOM 523 O O . ASP A 1 73 ? -8.414 1.406 1.707 1.00 94.00 73 ASP A O 1
ATOM 527 N N . MET A 1 74 ? -8.883 0.118 -0.064 1.00 95.69 74 MET A N 1
ATOM 528 C CA . MET A 1 74 ? -7.978 0.838 -0.971 1.00 95.69 74 MET A CA 1
ATOM 529 C C . MET A 1 74 ? -8.659 2.103 -1.507 1.00 95.69 74 MET A C 1
ATOM 531 O O . MET A 1 74 ? -9.703 2.015 -2.148 1.00 95.69 74 MET A O 1
ATOM 535 N N . LEU A 1 75 ? -8.068 3.279 -1.264 1.00 95.38 75 LEU A N 1
ATOM 536 C CA . LEU A 1 75 ? -8.590 4.562 -1.763 1.00 95.38 75 LEU A CA 1
ATOM 537 C C . LEU A 1 75 ? -7.843 5.043 -3.006 1.00 95.38 75 LEU A C 1
ATOM 539 O O . LEU A 1 75 ? -8.446 5.466 -3.987 1.00 95.38 75 LEU A O 1
ATOM 543 N N . ARG A 1 76 ? -6.509 5.019 -2.944 1.00 95.88 76 ARG A N 1
ATOM 544 C CA . ARG A 1 76 ? -5.632 5.408 -4.050 1.00 95.88 76 ARG A CA 1
ATOM 545 C C . ARG A 1 76 ? -4.477 4.431 -4.101 1.00 95.88 76 ARG A C 1
ATOM 547 O O . ARG A 1 76 ? -3.529 4.564 -3.328 1.00 95.88 76 ARG A O 1
ATOM 554 N N . THR A 1 77 ? -4.552 3.479 -5.015 1.00 96.38 77 THR A N 1
ATOM 555 C CA . THR A 1 77 ? -3.490 2.503 -5.245 1.00 96.38 77 THR A CA 1
ATOM 556 C C . THR A 1 77 ? -3.230 2.348 -6.748 1.00 96.38 77 THR A C 1
ATOM 558 O O . THR A 1 77 ? -4.124 2.611 -7.555 1.00 96.38 77 THR A O 1
ATOM 561 N N . PRO A 1 78 ? -2.000 1.986 -7.152 1.00 96.19 78 PRO A N 1
ATOM 562 C CA . PRO A 1 78 ? -1.676 1.703 -8.545 1.00 96.19 78 PRO A CA 1
ATOM 563 C C . PRO A 1 78 ? -2.487 0.534 -9.110 1.00 96.19 78 PRO A C 1
ATOM 565 O O . PRO A 1 78 ? -3.003 -0.307 -8.371 1.00 96.19 78 PRO A O 1
ATOM 568 N N . ALA A 1 79 ? -2.541 0.432 -10.437 1.00 95.25 79 ALA A N 1
ATOM 569 C CA . ALA A 1 79 ? -3.052 -0.766 -11.092 1.00 95.25 79 ALA A CA 1
ATOM 570 C C . ALA A 1 79 ? -2.240 -2.011 -10.682 1.00 95.25 79 ALA A C 1
ATOM 572 O O . ALA A 1 79 ? -1.079 -1.908 -10.291 1.00 95.25 79 ALA A O 1
ATOM 573 N N . LEU A 1 80 ? -2.855 -3.195 -10.792 1.00 96.69 80 LEU A N 1
ATOM 574 C CA . LEU A 1 80 ? -2.262 -4.474 -10.361 1.00 96.69 80 LEU A CA 1
ATOM 575 C C . LEU A 1 80 ? -1.881 -4.521 -8.872 1.00 96.69 80 LEU A C 1
ATOM 577 O O . LEU A 1 80 ? -1.001 -5.288 -8.470 1.00 96.69 80 LEU A O 1
ATOM 581 N N . SER A 1 81 ? -2.539 -3.699 -8.061 1.00 97.75 81 SER A N 1
ATOM 582 C CA . SER A 1 81 ? -2.512 -3.815 -6.614 1.00 97.75 81 SER A CA 1
ATOM 583 C C . SER A 1 81 ? -3.799 -4.446 -6.110 1.00 97.75 81 SER A C 1
ATOM 585 O O . SER A 1 81 ? -4.857 -4.290 -6.724 1.00 97.75 81 SER A O 1
ATOM 587 N N . ASN A 1 82 ? -3.708 -5.171 -5.002 1.00 97.50 82 ASN A N 1
ATOM 588 C CA . ASN A 1 82 ? -4.874 -5.654 -4.281 1.00 97.50 82 ASN A CA 1
ATOM 589 C C . ASN A 1 82 ? -4.518 -5.904 -2.807 1.00 97.50 82 ASN A C 1
ATOM 591 O O . ASN A 1 82 ? -3.358 -5.859 -2.392 1.00 97.50 82 ASN A O 1
ATOM 595 N N . LEU A 1 83 ? -5.553 -6.046 -1.993 1.00 96.81 83 LEU A N 1
ATOM 596 C CA . LEU A 1 83 ? -5.492 -6.044 -0.547 1.00 96.81 83 LEU A CA 1
ATOM 597 C C . LEU A 1 83 ? -6.348 -7.193 -0.016 1.00 96.81 83 LEU A C 1
ATOM 599 O O . LEU A 1 83 ? -7.557 -7.232 -0.231 1.00 96.81 83 LEU A O 1
ATOM 603 N N . ALA A 1 84 ? -5.715 -8.108 0.713 1.00 92.12 84 ALA A N 1
ATOM 604 C CA . ALA A 1 84 ? -6.378 -9.211 1.394 1.00 92.12 84 ALA A CA 1
ATOM 605 C C . ALA A 1 84 ? -6.280 -8.992 2.909 1.00 92.12 84 ALA A C 1
ATOM 607 O O . ALA A 1 84 ? -5.233 -9.210 3.523 1.00 92.12 84 ALA A O 1
ATOM 608 N N . GLY A 1 85 ? -7.364 -8.502 3.517 1.00 89.00 85 GLY A N 1
ATOM 609 C CA . GLY A 1 85 ? -7.377 -8.111 4.928 1.00 89.00 85 GLY A CA 1
ATOM 610 C C . GLY A 1 85 ? -6.415 -6.950 5.197 1.00 89.00 85 GLY A C 1
ATOM 611 O O . GLY A 1 85 ? -6.722 -5.802 4.878 1.00 89.00 85 GLY A O 1
ATOM 612 N N . ARG A 1 86 ? -5.248 -7.251 5.780 1.00 93.12 86 ARG A N 1
ATOM 613 C CA . ARG A 1 86 ? -4.154 -6.286 6.006 1.00 93.12 86 ARG A CA 1
ATOM 614 C C . ARG A 1 86 ? -2.943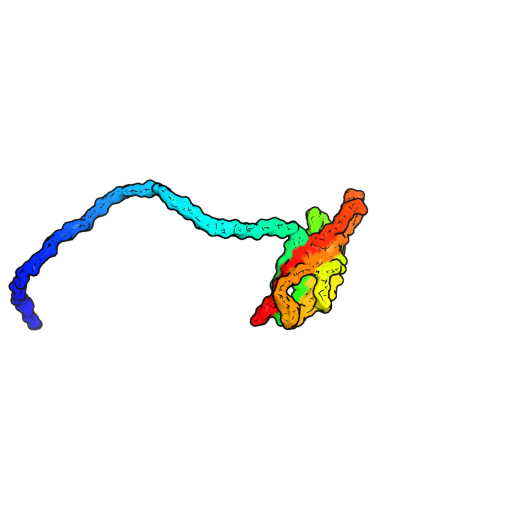 -6.521 5.102 1.00 93.12 86 ARG A C 1
ATOM 616 O O . ARG A 1 86 ? -2.010 -5.730 5.144 1.00 93.12 86 ARG A O 1
ATOM 623 N N . SER A 1 87 ? -2.929 -7.572 4.291 1.00 95.56 87 SER A N 1
ATOM 624 C CA . SER A 1 87 ? -1.817 -7.865 3.385 1.00 95.56 87 SER A CA 1
ATOM 625 C C . SER A 1 87 ? -2.033 -7.158 2.057 1.00 95.56 87 SER A C 1
ATOM 627 O O . SER A 1 87 ? -2.931 -7.507 1.289 1.00 95.56 87 SER A O 1
ATOM 629 N N . PHE A 1 88 ? -1.216 -6.147 1.798 1.00 97.56 88 PHE A N 1
ATOM 630 C CA . PHE A 1 88 ? -1.189 -5.434 0.534 1.00 97.56 88 PHE A CA 1
ATOM 631 C C . PHE A 1 88 ? -0.186 -6.085 -0.411 1.00 97.56 88 PHE A C 1
ATOM 633 O O . PHE A 1 88 ? 0.945 -6.382 -0.016 1.00 97.56 88 PHE A O 1
ATOM 640 N N . PHE A 1 89 ? -0.581 -6.241 -1.671 1.00 97.62 89 PHE A N 1
ATOM 641 C CA . PHE A 1 89 ? 0.327 -6.616 -2.739 1.00 97.62 89 PHE A CA 1
ATOM 642 C C . PHE A 1 89 ? 0.229 -5.658 -3.918 1.00 97.62 89 PHE A C 1
ATOM 644 O O . PHE A 1 89 ? -0.843 -5.143 -4.241 1.00 97.62 89 PHE A O 1
ATOM 651 N N . TRP A 1 90 ? 1.353 -5.456 -4.596 1.00 98.38 90 TRP A N 1
ATOM 652 C CA . TRP A 1 90 ? 1.421 -4.707 -5.840 1.00 98.38 90 TRP A CA 1
ATOM 653 C C . TRP A 1 90 ? 2.511 -5.270 -6.744 1.00 98.38 90 TRP A C 1
ATOM 655 O O . TRP A 1 90 ? 3.683 -5.303 -6.373 1.00 98.38 90 TRP A O 1
ATOM 665 N N . ARG A 1 91 ? 2.120 -5.701 -7.947 1.00 98.12 91 ARG A N 1
ATOM 666 C CA . ARG A 1 91 ? 3.065 -6.070 -9.002 1.00 98.12 91 ARG A CA 1
ATOM 667 C C . ARG A 1 91 ? 3.481 -4.814 -9.760 1.00 98.12 91 ARG A C 1
ATOM 669 O O . ARG A 1 91 ? 2.702 -4.305 -10.568 1.00 98.12 91 ARG A O 1
ATOM 676 N N . THR A 1 92 ? 4.690 -4.336 -9.492 1.00 97.44 92 THR A N 1
ATOM 677 C CA . THR A 1 92 ? 5.227 -3.149 -10.161 1.00 97.44 92 THR A CA 1
ATOM 678 C C . THR A 1 92 ? 5.624 -3.459 -11.603 1.00 97.44 92 THR A C 1
ATOM 680 O O . THR A 1 92 ? 5.806 -4.613 -12.001 1.00 97.44 92 THR A O 1
ATOM 683 N N . ARG A 1 93 ? 5.742 -2.411 -12.412 1.00 96.50 93 ARG A N 1
ATOM 684 C CA . ARG A 1 93 ? 6.224 -2.448 -13.792 1.00 96.50 93 ARG A CA 1
ATOM 685 C C . ARG A 1 93 ? 7.400 -1.483 -13.962 1.00 96.50 93 ARG A C 1
ATOM 687 O O . ARG A 1 93 ? 7.531 -0.543 -13.181 1.00 96.50 93 ARG A O 1
ATOM 694 N N . PRO A 1 94 ? 8.212 -1.624 -15.025 1.00 95.62 94 PRO A N 1
ATOM 695 C CA . PRO A 1 94 ? 9.307 -0.692 -15.300 1.00 95.62 94 PRO A CA 1
ATOM 696 C C . PRO A 1 94 ? 8.890 0.789 -15.354 1.00 95.62 94 PRO A C 1
ATOM 698 O O . PRO A 1 94 ? 9.646 1.649 -14.920 1.00 95.62 94 PRO A O 1
ATOM 701 N N . HIS A 1 95 ? 7.678 1.103 -15.828 1.00 95.12 95 HIS A N 1
ATOM 702 C CA . HIS A 1 95 ? 7.172 2.484 -15.866 1.00 95.12 95 HIS A CA 1
ATOM 703 C C . HIS A 1 95 ? 6.671 3.012 -14.516 1.00 95.12 95 HIS A C 1
ATOM 705 O O . HIS A 1 95 ? 6.379 4.198 -14.407 1.00 95.12 95 HIS A O 1
ATOM 711 N N . ASP A 1 96 ? 6.578 2.162 -13.493 1.00 96.62 96 ASP A N 1
ATOM 712 C CA . ASP A 1 96 ? 6.210 2.575 -12.141 1.00 96.62 96 ASP A CA 1
ATOM 713 C C . ASP A 1 96 ? 7.414 3.131 -11.364 1.00 96.62 96 ASP A C 1
ATOM 715 O O . ASP A 1 96 ? 7.294 3.396 -10.173 1.00 96.62 96 ASP A O 1
ATOM 719 N N . GLN A 1 97 ? 8.585 3.313 -11.982 1.00 97.44 97 GLN A N 1
ATOM 720 C CA . GLN A 1 97 ? 9.753 3.893 -11.314 1.00 97.44 97 GLN A CA 1
ATOM 721 C C . GLN A 1 97 ? 9.443 5.255 -10.673 1.00 97.44 97 GLN A C 1
ATOM 723 O O . GLN A 1 97 ? 8.723 6.091 -11.220 1.00 97.44 97 GLN A O 1
ATOM 728 N N . GLY A 1 98 ? 10.026 5.488 -9.496 1.00 97.38 98 GLY A N 1
ATOM 729 C CA . GLY A 1 98 ? 9.859 6.725 -8.741 1.00 97.38 98 GLY A CA 1
ATOM 730 C C . GLY A 1 98 ? 9.049 6.553 -7.458 1.00 97.38 98 GLY A C 1
ATOM 731 O O . GLY A 1 98 ? 8.970 5.476 -6.867 1.00 97.38 98 GLY A O 1
ATOM 732 N N . ARG A 1 99 ? 8.511 7.663 -6.947 1.00 97.75 99 ARG A N 1
ATOM 733 C CA . ARG A 1 99 ? 7.867 7.714 -5.628 1.00 97.75 99 ARG A CA 1
ATOM 734 C C . ARG A 1 99 ? 6.349 7.743 -5.755 1.00 97.75 99 ARG A C 1
ATOM 736 O O . ARG A 1 99 ? 5.791 8.681 -6.315 1.00 97.75 99 ARG A O 1
ATOM 743 N N . HIS A 1 100 ? 5.694 6.791 -5.101 1.00 97.56 100 HIS A N 1
ATOM 744 C CA . HIS A 1 100 ? 4.243 6.638 -5.076 1.00 97.56 100 HIS A CA 1
ATOM 745 C C . HIS A 1 100 ? 3.693 6.851 -3.676 1.00 97.56 100 HIS A C 1
ATOM 747 O O . HIS A 1 100 ? 4.252 6.367 -2.689 1.00 97.56 100 HIS A O 1
ATOM 753 N N . ARG A 1 101 ? 2.577 7.577 -3.587 1.00 97.12 101 ARG A N 1
ATOM 754 C CA . ARG A 1 101 ? 1.806 7.733 -2.352 1.00 97.12 101 ARG A CA 1
ATOM 755 C C . ARG A 1 101 ? 0.493 6.978 -2.489 1.00 97.12 101 ARG A C 1
ATOM 757 O O . ARG A 1 101 ? -0.399 7.410 -3.217 1.00 97.12 101 ARG A O 1
ATOM 764 N N . LEU A 1 102 ? 0.398 5.880 -1.756 1.00 97.19 102 LEU A N 1
ATOM 765 C CA . LEU A 1 102 ? -0.764 5.012 -1.678 1.00 97.19 102 LEU A CA 1
ATOM 766 C C . LEU A 1 102 ? -1.591 5.396 -0.453 1.00 97.19 102 LEU A C 1
ATOM 768 O O . LEU A 1 102 ? -1.024 5.725 0.591 1.00 97.19 102 LEU A O 1
ATOM 772 N N . LEU A 1 103 ? -2.915 5.377 -0.585 1.00 96.25 103 LEU A N 1
ATOM 773 C CA . LEU A 1 103 ? -3.842 5.740 0.486 1.00 96.25 103 LEU A CA 1
ATOM 774 C C . LEU A 1 103 ? -4.813 4.597 0.762 1.00 96.25 103 LEU A C 1
ATOM 776 O O . LEU A 1 103 ? -5.438 4.069 -0.164 1.00 96.25 103 LEU A O 1
ATOM 780 N N . PHE A 1 104 ? -4.974 4.285 2.043 1.00 95.56 104 PHE A N 1
ATOM 781 C CA . PHE A 1 104 ? -5.885 3.264 2.544 1.00 95.56 104 PHE A CA 1
ATOM 782 C C . PHE A 1 104 ? -6.785 3.859 3.620 1.00 95.56 104 PHE A C 1
ATOM 784 O O . PHE A 1 104 ? -6.318 4.635 4.452 1.00 95.56 104 PHE A O 1
ATOM 791 N N . ARG A 1 105 ? -8.060 3.476 3.632 1.00 93.06 105 ARG A N 1
ATOM 792 C CA . ARG A 1 105 ? -8.991 3.821 4.709 1.00 93.06 105 ARG A CA 1
ATOM 793 C C . ARG A 1 105 ? -8.967 2.722 5.760 1.00 93.06 105 ARG A C 1
ATOM 795 O O . ARG A 1 105 ? -9.246 1.575 5.422 1.00 93.06 105 ARG A O 1
ATOM 802 N N . ALA A 1 106 ? -8.661 3.056 7.008 1.00 91.56 106 ALA A N 1
ATOM 803 C CA . ALA A 1 106 ? -8.774 2.117 8.114 1.00 91.56 106 ALA A CA 1
ATOM 804 C C . ALA A 1 106 ? -10.252 1.907 8.479 1.00 91.56 106 ALA A C 1
ATOM 806 O O . ALA A 1 106 ? -11.019 2.863 8.613 1.00 91.56 106 ALA A O 1
ATOM 807 N N . ARG A 1 107 ? -10.648 0.645 8.647 1.00 88.88 107 ARG A N 1
ATOM 808 C CA . ARG A 1 107 ? -11.924 0.244 9.240 1.00 88.88 107 ARG A CA 1
ATOM 809 C C . ARG A 1 107 ? -11.644 -0.324 10.623 1.00 88.88 107 ARG A C 1
ATOM 811 O O . ARG A 1 107 ? -10.953 -1.333 10.747 1.00 88.88 107 ARG A O 1
ATOM 818 N N . PHE A 1 108 ? -12.154 0.344 11.647 1.00 86.38 108 PHE A N 1
ATOM 819 C CA . PHE A 1 108 ? -11.948 -0.034 13.042 1.00 86.38 108 PHE A CA 1
ATOM 820 C C . PHE A 1 108 ? -12.994 -1.042 13.507 1.00 86.38 108 PHE A C 1
ATOM 822 O O . PHE A 1 108 ? -14.097 -1.106 12.959 1.00 86.38 108 PHE A O 1
ATOM 829 N N . ASP A 1 109 ? -12.637 -1.826 14.518 1.00 79.12 109 ASP A N 1
ATOM 830 C CA . ASP A 1 109 ? -13.605 -2.659 15.219 1.00 79.12 109 ASP A CA 1
ATOM 831 C C . ASP A 1 109 ? -14.509 -1.767 16.088 1.00 79.12 109 ASP A C 1
ATOM 833 O O . ASP A 1 109 ? -14.048 -1.082 16.999 1.00 79.12 109 ASP A O 1
ATOM 837 N N . THR A 1 110 ? -15.807 -1.742 15.787 1.00 69.50 110 THR A N 1
ATOM 838 C CA . THR A 1 110 ? -16.788 -0.886 16.473 1.00 69.50 110 THR A CA 1
ATOM 839 C C . THR A 1 110 ? -17.331 -1.495 17.767 1.00 69.50 110 THR A C 1
ATOM 841 O O . THR A 1 110 ? -18.261 -0.939 18.355 1.00 69.50 110 THR A O 1
ATOM 844 N N . THR A 1 111 ? -16.822 -2.652 18.202 1.00 64.69 111 THR A N 1
ATOM 845 C CA . THR A 1 111 ? -17.271 -3.314 19.441 1.00 64.69 111 THR A CA 1
ATOM 846 C C . THR A 1 111 ? -17.008 -2.480 20.699 1.00 64.69 111 THR A C 1
ATOM 848 O O . THR A 1 111 ? -17.727 -2.627 21.688 1.00 64.69 111 THR A O 1
ATOM 851 N N . ALA A 1 112 ? -16.079 -1.520 20.660 1.00 59.25 112 ALA A N 1
ATOM 852 C CA . ALA A 1 112 ? -15.975 -0.481 21.678 1.00 59.25 112 ALA A CA 1
ATOM 853 C C . ALA A 1 112 ? -17.042 0.606 21.439 1.00 59.25 112 ALA A C 1
ATOM 855 O O . ALA A 1 112 ? -16.983 1.362 20.471 1.00 59.25 112 ALA A O 1
ATOM 856 N N . ALA A 1 113 ? -18.017 0.720 22.348 1.00 55.06 113 ALA A N 1
ATOM 857 C CA . ALA A 1 113 ? -19.158 1.639 22.243 1.00 55.06 113 ALA A CA 1
ATOM 858 C C . ALA A 1 113 ? -18.792 3.122 21.995 1.00 55.06 113 ALA A C 1
ATOM 860 O O . ALA A 1 113 ? -19.644 3.873 21.525 1.00 55.06 113 ALA A O 1
ATOM 861 N N . ALA A 1 114 ? -17.546 3.523 22.267 1.00 58.50 114 ALA A N 1
ATOM 862 C CA . ALA A 1 114 ? -17.023 4.872 22.061 1.00 58.50 114 ALA A CA 1
ATOM 863 C C . ALA A 1 114 ? -16.581 5.184 20.612 1.00 58.50 114 ALA A C 1
ATOM 865 O O . ALA A 1 114 ? -16.444 6.355 20.273 1.00 58.50 114 ALA A O 1
ATOM 866 N N . ASP A 1 115 ? -16.378 4.182 19.747 1.00 57.16 115 ASP A N 1
ATOM 867 C CA . ASP A 1 115 ? -15.717 4.373 18.438 1.00 57.16 115 ASP A CA 1
ATOM 868 C C . ASP A 1 115 ? -16.693 4.511 17.250 1.00 57.16 115 ASP A C 1
ATOM 870 O O . ASP A 1 115 ? -16.290 4.809 16.127 1.00 57.16 115 ASP A O 1
ATOM 874 N N . ARG A 1 116 ? -18.005 4.33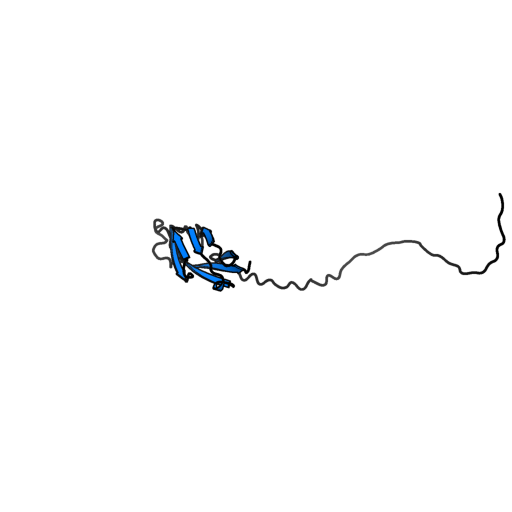7 17.476 1.00 57.09 116 ARG A N 1
ATOM 875 C CA . ARG A 1 116 ? -19.025 4.337 16.403 1.00 57.09 116 ARG A CA 1
ATOM 876 C C . ARG A 1 116 ? -19.210 5.680 15.684 1.00 57.09 116 ARG A C 1
ATOM 878 O O . ARG A 1 116 ? -19.754 5.691 14.584 1.00 57.09 116 ARG A O 1
ATOM 885 N N . THR A 1 117 ? -18.764 6.783 16.281 1.00 58.62 117 THR A N 1
ATOM 886 C CA . THR A 1 117 ? -18.909 8.144 15.727 1.00 58.62 117 THR A CA 1
ATOM 887 C C . THR A 1 117 ? -17.586 8.706 15.204 1.00 58.62 117 THR A C 1
ATOM 889 O O . THR A 1 117 ? -17.542 9.816 14.678 1.00 58.62 117 THR A O 1
ATOM 892 N N . ALA A 1 118 ? -16.484 7.971 15.356 1.00 63.16 118 ALA A N 1
ATOM 893 C CA . ALA A 1 118 ? -15.180 8.474 14.972 1.00 63.16 118 ALA A CA 1
ATOM 894 C C . ALA A 1 118 ? -14.989 8.391 13.450 1.00 63.16 118 ALA A C 1
ATOM 896 O O . ALA A 1 118 ? -15.304 7.383 12.814 1.00 63.16 118 ALA A O 1
ATOM 897 N N . ALA A 1 119 ? -14.462 9.466 12.860 1.00 64.19 119 ALA A N 1
ATOM 898 C CA . ALA A 1 119 ? -14.140 9.496 11.441 1.00 64.19 119 ALA A CA 1
ATOM 899 C C . ALA A 1 119 ? -13.132 8.378 11.091 1.00 64.19 119 ALA A C 1
ATOM 901 O O . ALA A 1 119 ? -12.260 8.056 11.911 1.00 64.19 119 ALA A O 1
ATOM 902 N N . PRO A 1 120 ? -13.240 7.768 9.896 1.00 66.56 120 PRO A N 1
ATOM 903 C CA . PRO A 1 120 ? -12.263 6.790 9.447 1.00 66.56 120 PRO A CA 1
ATOM 904 C C . PRO A 1 120 ? -10.905 7.465 9.238 1.00 66.56 120 PRO A C 1
ATOM 906 O O . PRO A 1 120 ? -10.817 8.498 8.569 1.00 66.56 120 PRO A O 1
ATOM 909 N N . ASP A 1 121 ? -9.845 6.850 9.756 1.00 84.12 121 ASP A N 1
ATOM 910 C CA . ASP A 1 121 ? -8.490 7.352 9.544 1.00 84.12 121 ASP A CA 1
ATOM 911 C C . ASP A 1 121 ? -7.933 6.865 8.210 1.00 84.12 121 ASP A C 1
ATOM 913 O O . ASP A 1 121 ? -8.303 5.809 7.684 1.00 84.12 121 ASP A O 1
ATOM 917 N N . THR A 1 122 ? -7.012 7.649 7.656 1.00 90.56 122 THR A N 1
ATOM 918 C CA . THR A 1 122 ? -6.316 7.315 6.413 1.00 90.56 122 THR A CA 1
ATOM 919 C C . THR A 1 122 ? -4.868 6.952 6.705 1.00 90.56 122 THR A C 1
ATOM 921 O O . THR A 1 122 ? -4.119 7.766 7.236 1.00 90.56 122 THR A O 1
ATOM 924 N N . LEU A 1 123 ? -4.454 5.761 6.276 1.00 93.75 123 LEU A N 1
ATOM 925 C CA . LEU A 1 123 ? -3.059 5.332 6.261 1.00 93.75 123 LEU A CA 1
ATOM 926 C C . LEU A 1 123 ? -2.419 5.715 4.920 1.00 93.75 123 LEU A C 1
ATOM 928 O O . LEU A 1 123 ? -2.956 5.406 3.852 1.00 93.75 123 LEU A O 1
ATOM 932 N N . ALA A 1 124 ? -1.244 6.343 4.963 1.00 95.19 124 ALA A N 1
ATOM 933 C CA . ALA A 1 124 ? -0.451 6.664 3.782 1.00 95.19 124 ALA A CA 1
ATOM 934 C C . ALA A 1 124 ? 0.773 5.745 3.659 1.00 95.19 124 ALA A C 1
ATOM 936 O O . ALA A 1 124 ? 1.692 5.805 4.468 1.00 95.19 124 ALA A O 1
ATOM 937 N N . MET A 1 125 ? 0.859 4.956 2.594 1.00 95.94 125 MET A N 1
ATOM 938 C CA . MET A 1 125 ? 2.078 4.210 2.280 1.00 95.94 125 MET A CA 1
ATOM 939 C C . MET A 1 125 ? 2.878 4.929 1.201 1.00 95.94 125 MET A C 1
ATOM 941 O O . MET A 1 125 ? 2.372 5.235 0.124 1.00 95.94 125 MET A O 1
ATOM 945 N N . ILE A 1 126 ? 4.147 5.194 1.489 1.00 97.44 126 ILE A N 1
ATOM 946 C CA . ILE A 1 126 ? 5.088 5.768 0.535 1.00 97.44 126 ILE A CA 1
ATOM 947 C C . ILE A 1 126 ? 5.958 4.646 -0.012 1.00 97.44 126 ILE A C 1
ATOM 949 O O . ILE A 1 126 ? 6.800 4.109 0.705 1.00 97.44 126 ILE A O 1
ATOM 953 N N . VAL A 1 127 ? 5.779 4.320 -1.286 1.00 97.88 127 VAL A N 1
ATOM 954 C CA . VAL A 1 127 ? 6.597 3.321 -1.975 1.00 97.88 127 VAL A CA 1
ATOM 955 C C . VAL A 1 127 ? 7.581 4.041 -2.884 1.00 97.88 127 VAL A C 1
ATOM 957 O O . VAL A 1 127 ? 7.184 4.881 -3.689 1.00 97.88 127 VAL A O 1
ATOM 960 N N . THR A 1 128 ? 8.865 3.732 -2.757 1.00 98.31 128 THR A N 1
ATOM 961 C CA . THR A 1 128 ? 9.868 4.115 -3.754 1.00 98.31 128 THR A CA 1
ATOM 962 C C . THR A 1 128 ? 10.175 2.898 -4.612 1.00 98.31 128 THR A C 1
ATOM 964 O O . THR A 1 128 ? 10.751 1.930 -4.119 1.00 98.31 128 THR A O 1
ATOM 967 N N . VAL A 1 129 ? 9.785 2.965 -5.880 1.00 98.19 129 VAL A N 1
ATOM 968 C CA . VAL A 1 129 ? 10.135 1.973 -6.891 1.00 98.19 129 VAL A CA 1
ATOM 969 C C . VAL A 1 129 ? 11.488 2.364 -7.473 1.00 98.19 129 VAL A C 1
ATOM 971 O O . VAL A 1 129 ? 11.628 3.455 -8.035 1.00 98.19 129 VAL A O 1
ATOM 974 N N . THR A 1 130 ? 12.493 1.520 -7.270 1.00 97.75 130 THR A N 1
ATOM 975 C CA . THR A 1 130 ? 13.865 1.774 -7.720 1.00 97.75 130 THR A CA 1
ATOM 976 C C . THR A 1 130 ? 14.115 1.141 -9.079 1.00 97.75 130 THR A C 1
ATOM 978 O O . THR A 1 130 ? 13.476 0.156 -9.440 1.00 97.75 130 THR A O 1
ATOM 981 N N . SER A 1 131 ? 15.053 1.701 -9.834 1.00 91.75 131 SER A N 1
ATOM 982 C CA . SER A 1 131 ? 15.707 0.949 -10.903 1.00 91.75 131 SER A CA 1
ATOM 983 C C . SER A 1 131 ? 16.453 -0.240 -10.282 1.00 91.75 131 SER A C 1
ATOM 985 O O . SER A 1 131 ? 16.880 -0.139 -9.125 1.00 91.75 131 SER A O 1
ATOM 987 N N . ASP A 1 132 ? 16.527 -1.345 -11.018 1.00 73.38 132 ASP A N 1
ATOM 988 C CA . ASP A 1 132 ? 17.407 -2.480 -10.704 1.00 73.38 132 ASP A CA 1
ATOM 989 C C . ASP A 1 132 ? 18.885 -2.050 -10.737 1.00 73.38 132 ASP A C 1
ATOM 991 O O . ASP A 1 132 ? 19.221 -1.190 -11.593 1.00 73.38 132 ASP A O 1
#

Foldseek 3Di:
DDDDDDDDDDDDDDDDDDDDDDDDDDDDPDPPPPPPCPVVPQPLEAEEEDAAQDKDKDFHDCDDPRAGFQAKDWDDDDPQWDDDGRIIMHRGHPVNAAKDKTKIWTDGDCPPVVCPPPDTDIHIYIYHHHHD